Protein AF-A0A7M4F2R7-F1 (afdb_monomer)

Mean predicted aligned error: 6.01 Å

pLDDT: mean 91.94, std 9.45, range [50.16, 98.69]

Sequence (102 aa):
LYRTPIYMLNRIIQLQAVLEVITNQTATALEFLARQSSQMREAIYQNRMALDYLLAEDGGVCGKFNLSNCCLQIDDNEKVVLKIAKEIRKIAHVPIQTWETT

Structure (mmCIF, N/CA/C/O backbone):
data_AF-A0A7M4F2R7-F1
#
_entry.id   AF-A0A7M4F2R7-F1
#
loop_
_atom_site.group_PDB
_atom_site.id
_atom_site.type_symbol
_atom_site.label_atom_id
_atom_site.label_alt_id
_atom_site.label_comp_id
_atom_site.label_asym_id
_atom_site.label_entity_id
_atom_site.label_seq_id
_atom_site.pdbx_PDB_ins_code
_atom_site.Cartn_x
_atom_site.Cartn_y
_atom_site.Cartn_z
_atom_site.occupancy
_atom_site.B_iso_or_equiv
_atom_site.auth_seq_id
_atom_site.auth_comp_id
_atom_site.auth_asym_id
_atom_site.auth_atom_id
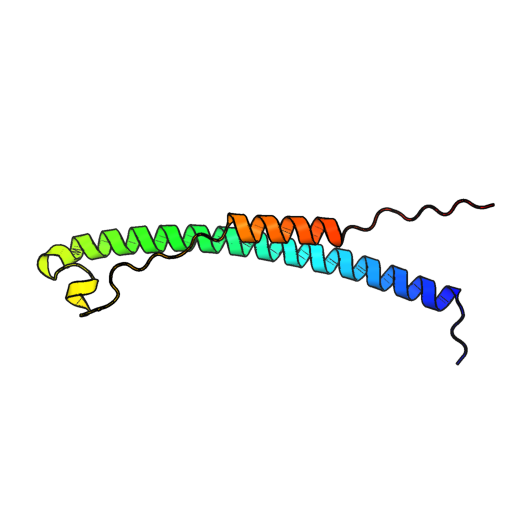_atom_site.pdbx_PDB_model_num
ATOM 1 N N . LEU A 1 1 ? 8.833 -2.306 -47.039 1.00 55.94 1 LEU A N 1
ATOM 2 C CA . LEU A 1 1 ? 9.232 -1.511 -45.850 1.00 55.94 1 LEU A CA 1
ATOM 3 C C . LEU A 1 1 ? 10.272 -2.300 -45.052 1.00 55.94 1 LEU A C 1
ATOM 5 O O . LEU A 1 1 ? 9.911 -3.038 -44.147 1.00 55.94 1 LEU A O 1
ATOM 9 N N . TYR A 1 2 ? 11.548 -2.218 -45.431 1.00 59.25 2 TYR A N 1
ATOM 10 C CA . TYR A 1 2 ? 12.632 -2.930 -44.743 1.00 59.25 2 TYR A CA 1
ATOM 11 C C . TYR A 1 2 ? 13.032 -2.129 -43.494 1.00 59.25 2 TYR A C 1
ATOM 13 O O . TYR A 1 2 ? 13.588 -1.039 -43.618 1.00 59.25 2 TYR A O 1
ATOM 21 N N . ARG A 1 3 ? 12.697 -2.612 -42.288 1.00 73.19 3 ARG A N 1
ATOM 22 C CA . ARG A 1 3 ? 13.238 -2.030 -41.048 1.00 73.19 3 ARG A CA 1
ATOM 23 C C . ARG A 1 3 ? 14.687 -2.474 -40.920 1.00 73.19 3 ARG A C 1
ATOM 25 O O . ARG A 1 3 ? 14.954 -3.663 -40.788 1.00 73.19 3 ARG A O 1
ATOM 32 N N . THR A 1 4 ? 15.613 -1.524 -40.949 1.00 86.06 4 THR A N 1
ATOM 33 C CA . THR A 1 4 ? 17.023 -1.818 -40.698 1.00 86.06 4 THR A CA 1
ATOM 34 C C . THR A 1 4 ? 17.227 -2.219 -39.230 1.00 86.06 4 THR A C 1
ATOM 36 O O . THR A 1 4 ? 16.499 -1.731 -38.356 1.00 86.06 4 THR A O 1
ATOM 39 N N . PRO A 1 5 ? 18.220 -3.073 -38.923 1.00 88.12 5 PRO A N 1
ATOM 40 C CA . PRO A 1 5 ? 18.555 -3.442 -37.544 1.00 88.12 5 PRO A CA 1
ATOM 41 C C . PRO A 1 5 ? 18.763 -2.227 -36.625 1.00 88.12 5 PRO A C 1
ATOM 43 O O . PRO A 1 5 ? 18.259 -2.206 -35.505 1.00 88.12 5 PRO A O 1
ATOM 46 N N . ILE A 1 6 ? 19.393 -1.164 -37.141 1.00 87.38 6 ILE A N 1
ATOM 47 C CA . ILE A 1 6 ? 19.611 0.109 -36.433 1.00 87.38 6 ILE A CA 1
ATOM 48 C C . ILE A 1 6 ? 18.282 0.770 -36.037 1.00 87.38 6 ILE A C 1
ATOM 50 O O . ILE A 1 6 ? 18.117 1.227 -34.907 1.00 87.38 6 ILE A O 1
ATOM 54 N N . TYR A 1 7 ? 17.301 0.797 -36.946 1.00 89.81 7 TYR A N 1
ATOM 55 C CA . TYR A 1 7 ? 15.990 1.376 -36.654 1.00 89.81 7 TYR A CA 1
ATOM 56 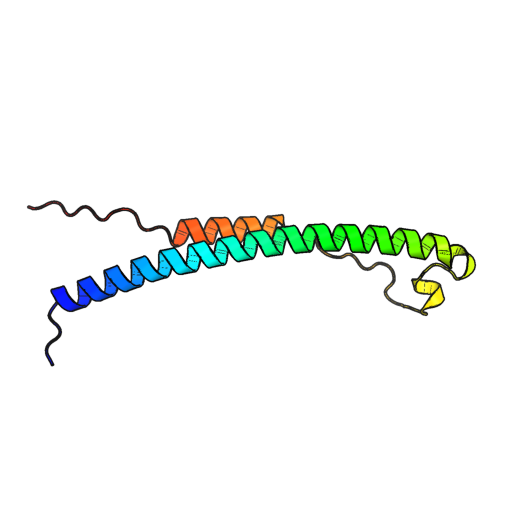C C . TYR A 1 7 ? 15.256 0.601 -35.549 1.00 89.81 7 TYR A C 1
ATOM 58 O O . TYR A 1 7 ? 14.619 1.208 -34.688 1.00 89.81 7 TYR A O 1
ATOM 66 N N . MET A 1 8 ? 15.338 -0.735 -35.556 1.00 92.06 8 MET A N 1
ATOM 67 C CA . MET A 1 8 ? 14.716 -1.560 -34.514 1.00 92.06 8 MET A CA 1
ATOM 68 C C . MET A 1 8 ? 15.390 -1.362 -33.156 1.00 92.06 8 MET A C 1
ATOM 70 O O . MET A 1 8 ? 14.689 -1.196 -32.159 1.00 92.06 8 MET A O 1
ATOM 74 N N . LEU A 1 9 ? 16.723 -1.293 -33.127 1.00 90.06 9 LEU A N 1
ATOM 75 C CA . LEU A 1 9 ? 17.489 -1.049 -31.907 1.00 90.06 9 LEU A CA 1
ATOM 76 C C . LEU A 1 9 ? 17.128 0.298 -31.265 1.00 90.06 9 LEU A C 1
ATOM 78 O O . LEU A 1 9 ? 16.806 0.344 -30.079 1.00 90.06 9 LEU A O 1
ATOM 82 N N . ASN A 1 10 ? 17.068 1.376 -32.055 1.00 90.31 10 ASN A N 1
ATOM 83 C CA . ASN A 1 10 ? 16.670 2.698 -31.559 1.00 90.31 10 ASN A CA 1
ATOM 84 C C . ASN A 1 10 ? 15.268 2.690 -30.934 1.00 90.31 10 ASN A C 1
ATOM 86 O O . ASN A 1 10 ? 15.032 3.349 -29.924 1.00 90.31 10 ASN A O 1
ATOM 90 N N . ARG A 1 11 ? 14.330 1.924 -31.507 1.00 92.81 11 ARG A N 1
ATOM 91 C CA . ARG A 1 11 ? 12.980 1.781 -30.945 1.00 92.81 11 ARG A CA 1
ATOM 92 C C . ARG A 1 11 ? 12.981 1.025 -29.619 1.00 92.81 11 ARG A C 1
ATOM 94 O O . ARG A 1 11 ? 12.249 1.426 -28.722 1.00 92.81 11 ARG A O 1
ATOM 101 N N . ILE A 1 12 ? 13.787 -0.027 -29.486 1.00 91.31 12 ILE A N 1
ATOM 102 C CA . ILE A 1 12 ? 13.904 -0.789 -28.234 1.00 91.31 12 ILE A CA 1
ATOM 103 C C . ILE A 1 12 ? 14.480 0.097 -27.126 1.00 91.31 12 ILE A C 1
ATOM 105 O O . ILE A 1 12 ? 13.889 0.169 -26.053 1.00 91.31 12 ILE A O 1
ATOM 109 N N . ILE A 1 13 ? 15.551 0.846 -27.408 1.00 89.88 13 ILE A N 1
ATOM 110 C CA . ILE A 1 13 ? 16.166 1.771 -26.441 1.00 89.88 13 ILE A CA 1
ATOM 111 C C . ILE A 1 13 ? 15.162 2.842 -25.988 1.00 89.88 13 ILE A C 1
ATOM 113 O O . ILE A 1 13 ? 15.036 3.115 -24.796 1.00 89.88 13 ILE A O 1
ATOM 117 N N . GLN A 1 14 ? 14.398 3.420 -26.923 1.00 91.88 14 GLN A N 1
ATOM 118 C CA . GLN A 1 14 ? 13.349 4.389 -26.588 1.00 91.88 14 GLN A CA 1
ATOM 119 C C . GLN A 1 14 ? 12.261 3.783 -25.695 1.00 91.88 14 GLN A C 1
ATOM 121 O O . GLN A 1 14 ? 11.874 4.398 -24.704 1.00 91.88 14 GLN A O 1
ATOM 126 N N . LEU A 1 15 ? 11.771 2.585 -26.028 1.00 93.44 15 LEU A N 1
ATOM 127 C CA . LEU A 1 15 ? 10.761 1.893 -25.223 1.00 93.44 15 LEU A CA 1
ATOM 128 C C . LEU A 1 15 ? 11.277 1.587 -23.816 1.00 93.44 15 LEU A C 1
ATOM 130 O O . LEU A 1 15 ? 10.543 1.755 -22.847 1.00 93.44 15 LEU A O 1
ATOM 134 N N . GLN A 1 16 ? 12.539 1.185 -23.707 1.00 92.31 16 GLN A N 1
ATOM 135 C CA . GLN A 1 16 ? 13.191 0.865 -22.447 1.00 92.31 16 GLN A CA 1
ATOM 136 C C . GLN A 1 16 ? 13.322 2.099 -21.540 1.00 92.31 16 GLN A C 1
ATOM 138 O O . GLN A 1 16 ? 12.950 2.030 -20.371 1.00 92.31 16 GLN A O 1
ATOM 143 N N . ALA A 1 17 ? 13.725 3.249 -22.090 1.00 92.25 17 ALA A N 1
ATOM 144 C CA . ALA A 1 17 ? 13.778 4.511 -21.347 1.00 92.25 17 ALA A CA 1
ATOM 145 C C . ALA A 1 17 ? 12.387 4.976 -20.878 1.00 92.25 17 ALA A C 1
ATOM 147 O O . ALA A 1 17 ? 12.212 5.396 -19.735 1.00 92.25 17 ALA A O 1
ATOM 148 N N . VAL A 1 18 ? 11.371 4.874 -21.744 1.00 94.69 18 VAL A N 1
ATOM 149 C CA . VAL A 1 18 ? 9.987 5.216 -21.377 1.00 94.69 18 VAL A CA 1
ATOM 150 C C . VAL A 1 18 ? 9.472 4.294 -20.271 1.00 94.69 18 VAL A C 1
ATOM 152 O O . VAL A 1 18 ? 8.825 4.764 -19.335 1.00 94.69 18 VAL A O 1
ATOM 155 N N . LEU A 1 19 ? 9.779 2.997 -20.342 1.00 95.25 19 LEU A N 1
ATOM 156 C CA . LEU A 1 19 ? 9.375 2.030 -19.327 1.00 95.25 19 LEU A CA 1
ATOM 157 C C . LEU A 1 19 ? 10.016 2.332 -17.965 1.00 95.25 19 LEU A C 1
ATOM 159 O O . LEU A 1 19 ? 9.315 2.295 -16.955 1.00 95.25 19 LEU A O 1
ATOM 163 N N . GLU A 1 20 ? 11.301 2.688 -17.923 1.00 95.50 20 GLU A N 1
ATOM 164 C CA . GLU A 1 20 ? 11.993 3.082 -16.686 1.00 95.50 20 GLU A CA 1
ATOM 165 C C . GLU A 1 20 ? 11.352 4.324 -16.043 1.00 95.50 20 GLU A C 1
ATOM 167 O O . GLU A 1 20 ? 11.096 4.349 -14.837 1.00 95.50 20 GLU A O 1
ATOM 172 N N . VAL A 1 21 ? 11.000 5.335 -16.845 1.00 95.75 21 VAL A N 1
ATOM 173 C CA . VAL A 1 21 ? 10.325 6.544 -16.343 1.00 95.75 21 VAL A CA 1
ATOM 174 C C . VAL A 1 21 ? 8.943 6.214 -15.781 1.00 95.75 21 VAL A C 1
ATOM 176 O O . VAL A 1 21 ? 8.633 6.604 -14.652 1.00 95.75 21 VAL A O 1
ATOM 179 N N . ILE A 1 22 ? 8.120 5.484 -16.542 1.00 97.25 22 ILE A N 1
ATOM 180 C CA . ILE A 1 22 ? 6.747 5.151 -16.135 1.00 97.25 22 ILE A CA 1
ATOM 181 C C . ILE A 1 22 ? 6.766 4.312 -14.859 1.00 97.25 22 ILE A C 1
ATOM 183 O O . ILE A 1 22 ? 6.074 4.637 -13.899 1.00 97.25 22 ILE A O 1
ATOM 187 N N . THR A 1 23 ? 7.587 3.266 -14.808 1.00 97.44 23 THR A N 1
ATOM 188 C CA . THR A 1 23 ? 7.676 2.386 -13.632 1.00 97.44 23 THR A CA 1
ATOM 189 C C . THR A 1 23 ? 8.177 3.120 -12.389 1.00 97.44 23 THR A C 1
ATOM 191 O O . THR A 1 23 ? 7.643 2.886 -11.304 1.00 97.44 23 THR A O 1
ATOM 194 N N . ASN A 1 24 ? 9.129 4.052 -12.514 1.00 96.88 24 ASN A N 1
ATOM 195 C CA . ASN A 1 24 ? 9.579 4.871 -11.389 1.00 96.88 24 ASN A CA 1
ATOM 196 C C . ASN A 1 24 ? 8.473 5.813 -10.875 1.00 96.88 24 ASN A C 1
ATOM 198 O O . ASN A 1 24 ? 8.266 5.942 -9.663 1.00 96.88 24 ASN A O 1
ATOM 202 N N . GLN A 1 25 ? 7.720 6.441 -11.783 1.00 98.19 25 GLN A N 1
ATOM 203 C CA . GLN A 1 25 ? 6.563 7.267 -11.422 1.00 98.19 25 GLN A CA 1
ATOM 204 C C . GLN A 1 25 ? 5.460 6.432 -10.755 1.00 98.19 25 GLN A C 1
ATOM 206 O O . GLN A 1 25 ? 4.949 6.822 -9.705 1.00 98.19 25 GLN A O 1
ATOM 211 N N . THR A 1 26 ? 5.138 5.255 -11.301 1.00 98.31 26 THR A N 1
ATOM 212 C CA . THR A 1 26 ? 4.154 4.333 -10.718 1.00 98.31 26 THR A CA 1
ATOM 213 C C . THR A 1 26 ? 4.585 3.846 -9.335 1.00 98.31 26 THR A C 1
ATOM 215 O O . THR A 1 26 ? 3.782 3.890 -8.407 1.00 98.31 26 THR A O 1
ATOM 218 N N . ALA A 1 27 ? 5.847 3.443 -9.158 1.00 98.44 27 ALA A N 1
ATOM 219 C CA . ALA A 1 27 ? 6.382 3.051 -7.854 1.00 98.44 27 ALA A CA 1
ATOM 220 C C . ALA A 1 27 ? 6.238 4.182 -6.825 1.00 98.44 27 ALA A C 1
ATOM 222 O O . ALA A 1 27 ? 5.802 3.949 -5.704 1.00 98.44 27 ALA A O 1
ATOM 223 N N . THR A 1 28 ? 6.522 5.419 -7.227 1.00 98.44 28 THR A N 1
ATOM 224 C CA . THR A 1 28 ? 6.377 6.598 -6.363 1.00 98.44 28 THR A CA 1
ATOM 225 C C . THR A 1 28 ? 4.916 6.844 -5.967 1.00 98.44 28 THR A C 1
ATOM 227 O O . THR A 1 28 ? 4.628 7.092 -4.797 1.00 98.44 28 THR A O 1
ATOM 230 N N . ALA A 1 29 ? 3.974 6.713 -6.905 1.00 98.69 29 ALA A N 1
ATOM 231 C CA . ALA A 1 29 ? 2.545 6.809 -6.604 1.00 98.69 29 ALA A CA 1
ATOM 232 C C . ALA A 1 29 ? 2.086 5.718 -5.619 1.00 98.69 29 ALA A C 1
ATOM 234 O O . ALA A 1 29 ? 1.351 6.013 -4.677 1.00 98.69 29 ALA A O 1
ATOM 235 N N . LEU A 1 30 ? 2.564 4.480 -5.786 1.00 98.69 30 LEU A N 1
ATOM 236 C CA . LEU A 1 30 ? 2.278 3.379 -4.862 1.00 98.69 30 LEU A CA 1
ATOM 237 C C . LEU A 1 30 ? 2.796 3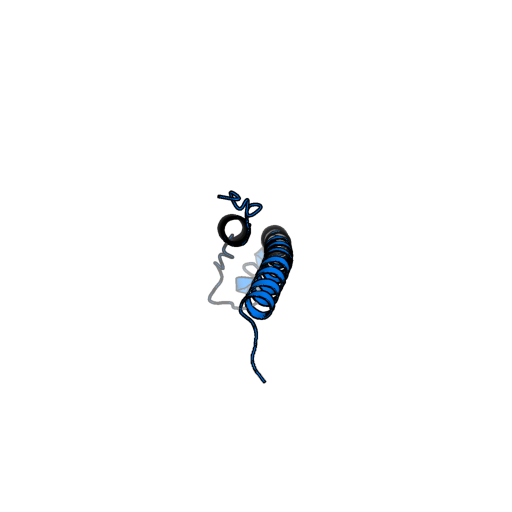.664 -3.446 1.00 98.69 30 LEU A C 1
ATOM 239 O O . LEU A 1 30 ? 2.094 3.382 -2.480 1.00 98.69 30 LEU A O 1
ATOM 243 N N . GLU A 1 31 ? 3.983 4.257 -3.304 1.00 98.56 31 GLU A N 1
ATOM 244 C CA . GLU A 1 31 ? 4.520 4.638 -1.992 1.00 98.56 31 GLU A CA 1
ATOM 245 C C . GLU A 1 31 ? 3.676 5.710 -1.297 1.00 98.56 31 GLU A C 1
ATOM 247 O O . GLU A 1 31 ? 3.442 5.622 -0.089 1.00 98.56 31 GLU A O 1
ATOM 252 N N . PHE A 1 32 ? 3.199 6.710 -2.045 1.00 98.62 32 PHE A N 1
ATOM 253 C CA . PHE A 1 32 ? 2.304 7.728 -1.497 1.00 98.62 32 PHE A CA 1
ATOM 254 C C . PHE A 1 32 ? 0.973 7.128 -1.049 1.00 98.62 32 PHE A C 1
ATOM 256 O O . PHE A 1 32 ? 0.541 7.386 0.074 1.00 98.62 32 PHE A O 1
ATOM 263 N N . LEU A 1 33 ? 0.361 6.284 -1.883 1.00 98.56 33 LEU A N 1
ATOM 264 C CA . LEU A 1 33 ? -0.897 5.614 -1.553 1.00 98.56 33 LEU A CA 1
ATOM 265 C C . LEU A 1 33 ? -0.752 4.680 -0.346 1.00 98.56 33 LEU A C 1
ATOM 267 O O . LEU A 1 33 ? -1.637 4.647 0.504 1.00 98.56 33 LEU A O 1
ATOM 271 N N . ALA A 1 34 ? 0.370 3.966 -0.229 1.00 98.44 34 ALA A N 1
ATOM 272 C CA . ALA A 1 34 ? 0.652 3.095 0.909 1.00 98.44 34 ALA A CA 1
ATOM 273 C C . ALA A 1 34 ? 0.670 3.875 2.233 1.00 98.44 34 ALA A C 1
ATOM 275 O O . ALA A 1 34 ? -0.034 3.517 3.178 1.00 98.44 34 ALA A O 1
ATOM 276 N N . ARG A 1 35 ? 1.424 4.980 2.275 1.00 98.31 35 ARG A N 1
ATOM 277 C CA . ARG A 1 35 ? 1.512 5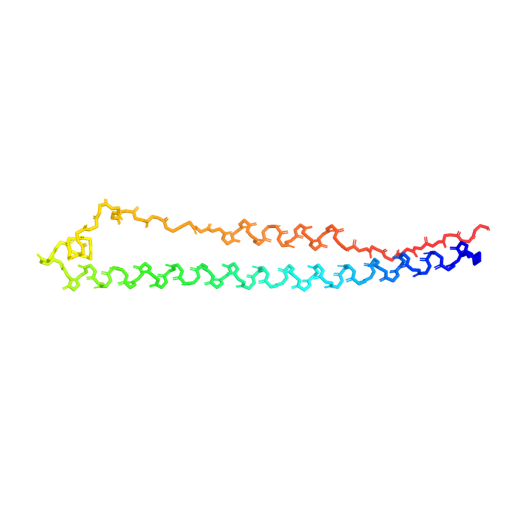.853 3.457 1.00 98.31 35 ARG A CA 1
ATOM 278 C C . ARG A 1 35 ? 0.177 6.510 3.778 1.00 98.31 35 ARG A C 1
ATOM 280 O O . ARG A 1 35 ? -0.234 6.529 4.934 1.00 98.31 35 ARG A O 1
ATOM 287 N N . GLN A 1 36 ? -0.517 7.018 2.761 1.00 98.25 36 GLN A N 1
ATOM 288 C CA . GLN A 1 36 ? -1.830 7.632 2.938 1.00 98.25 36 GLN A CA 1
ATOM 289 C C . GLN A 1 36 ? -2.842 6.626 3.498 1.00 98.25 36 GLN A C 1
ATOM 291 O O . GLN A 1 36 ? -3.568 6.948 4.434 1.00 98.25 36 GLN A O 1
ATOM 296 N N . SER A 1 37 ? -2.859 5.395 2.982 1.00 97.94 37 SER A N 1
ATOM 297 C CA . SER A 1 37 ? -3.734 4.332 3.483 1.00 97.94 37 SER A CA 1
ATOM 298 C C . SER A 1 37 ? -3.442 3.985 4.946 1.00 97.94 37 SER A C 1
ATOM 300 O O . SER A 1 37 ? -4.377 3.761 5.712 1.00 97.94 37 SER A O 1
ATOM 302 N N . SER A 1 38 ? -2.167 3.964 5.346 1.00 97.56 38 SER A N 1
ATOM 303 C CA . SER A 1 38 ? -1.740 3.728 6.733 1.00 97.56 38 SER A CA 1
ATOM 304 C C . SER A 1 38 ? -2.215 4.843 7.677 1.00 97.56 38 SER A C 1
ATOM 306 O O . SER A 1 38 ? -2.845 4.578 8.702 1.00 97.56 38 SER A O 1
ATOM 308 N N . GLN A 1 39 ? -2.048 6.106 7.271 1.00 97.69 39 GLN A N 1
ATOM 309 C CA . GLN A 1 39 ? -2.539 7.268 8.025 1.00 97.69 39 GLN A CA 1
ATOM 310 C C . GLN A 1 39 ? -4.070 7.292 8.136 1.00 97.69 39 GLN A C 1
ATOM 312 O O . GLN A 1 39 ? -4.621 7.544 9.206 1.00 97.69 39 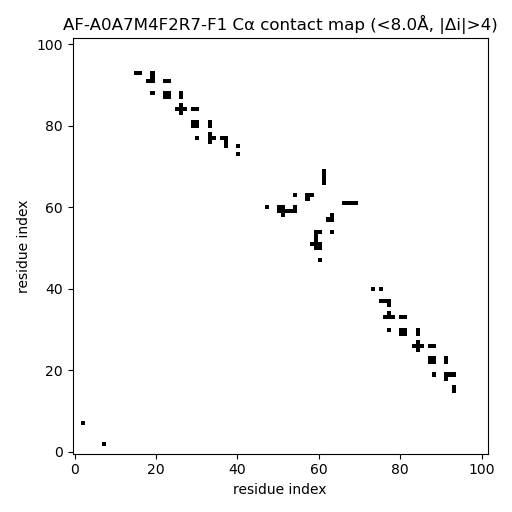GLN A O 1
ATOM 317 N N . MET A 1 40 ? -4.779 6.997 7.042 1.00 97.88 40 MET A N 1
ATOM 318 C CA . MET A 1 40 ? -6.241 6.913 7.050 1.00 97.88 40 MET A CA 1
ATOM 319 C C . MET A 1 40 ? -6.732 5.804 7.977 1.00 97.88 40 MET A C 1
ATOM 321 O O . MET A 1 40 ? -7.696 6.005 8.711 1.00 97.88 40 MET A O 1
ATOM 325 N N . ARG A 1 41 ? -6.058 4.651 7.979 1.00 97.06 41 ARG A N 1
ATOM 326 C CA . ARG A 1 41 ? -6.350 3.546 8.896 1.00 97.06 41 ARG A CA 1
ATOM 327 C C . ARG A 1 41 ? -6.235 3.987 10.356 1.00 97.06 41 ARG A C 1
ATOM 329 O O . ARG A 1 41 ? -7.139 3.698 11.136 1.00 97.06 41 ARG A O 1
ATOM 336 N N . GLU A 1 42 ? -5.170 4.696 10.725 1.00 96.69 42 GLU A N 1
ATOM 337 C CA . GLU A 1 42 ? -5.001 5.219 12.087 1.00 96.69 42 GLU A CA 1
ATOM 338 C C . GLU A 1 42 ? -6.131 6.187 12.468 1.00 96.69 42 GLU A C 1
ATOM 340 O O . GLU A 1 42 ? -6.762 6.017 13.513 1.00 96.69 42 GLU A O 1
ATOM 345 N N . ALA A 1 43 ? -6.455 7.138 11.589 1.00 97.56 43 ALA A N 1
ATOM 346 C CA . ALA A 1 43 ? -7.553 8.076 11.809 1.00 97.56 43 ALA A CA 1
ATOM 347 C C . ALA A 1 43 ? -8.910 7.363 11.954 1.00 97.56 43 ALA A C 1
ATOM 349 O O . ALA A 1 43 ? -9.713 7.723 12.814 1.00 97.56 43 ALA A O 1
ATOM 350 N N . ILE A 1 44 ? -9.168 6.317 11.159 1.00 96.25 44 ILE A N 1
ATOM 351 C CA . ILE A 1 44 ? -10.382 5.496 11.275 1.00 96.25 44 ILE A CA 1
ATOM 352 C C . ILE A 1 44 ? -10.446 4.815 12.646 1.00 96.25 44 ILE A C 1
ATOM 354 O O . ILE A 1 44 ? -11.501 4.845 13.280 1.00 96.25 44 ILE A O 1
ATOM 358 N N . TYR A 1 45 ? -9.341 4.244 13.134 1.00 95.44 45 TYR A N 1
ATOM 359 C CA . TYR A 1 45 ? -9.306 3.619 14.459 1.00 95.44 45 TYR A CA 1
ATOM 360 C C . TYR A 1 45 ? -9.525 4.619 15.594 1.00 95.44 45 TYR A C 1
ATOM 362 O O . TYR A 1 45 ? -10.296 4.336 16.512 1.00 95.44 45 TYR A O 1
ATOM 370 N N . GLN A 1 46 ? -8.902 5.796 15.522 1.00 96.62 46 GLN A N 1
ATOM 371 C CA . GLN A 1 46 ? -9.107 6.860 16.507 1.00 96.62 46 GLN A CA 1
ATOM 372 C C . GLN A 1 46 ? -10.565 7.340 16.516 1.00 96.62 46 GLN A C 1
ATOM 374 O O . GLN A 1 46 ? -11.185 7.419 17.576 1.00 96.62 46 GLN A O 1
ATOM 379 N N . ASN A 1 47 ? -11.150 7.571 15.337 1.00 96.44 47 ASN A N 1
ATOM 380 C CA . ASN A 1 47 ? -12.555 7.953 15.208 1.00 96.44 47 ASN A CA 1
ATOM 381 C C . ASN A 1 47 ? -13.487 6.869 15.753 1.00 96.44 47 ASN A C 1
ATOM 383 O O . ASN A 1 47 ? -14.442 7.179 16.460 1.00 96.44 47 ASN A O 1
ATOM 387 N N . ARG A 1 48 ? -13.203 5.592 15.467 1.00 94.38 48 ARG A N 1
ATOM 388 C CA . ARG A 1 48 ? -13.988 4.470 15.990 1.00 94.38 48 ARG A CA 1
ATOM 389 C C . ARG A 1 48 ? -13.962 4.437 17.515 1.00 94.38 48 ARG A C 1
ATOM 391 O O . ARG A 1 48 ? -15.018 4.298 18.119 1.00 94.38 48 ARG A O 1
ATOM 398 N N . MET A 1 49 ? -12.791 4.622 18.121 1.00 95.12 49 MET A N 1
ATOM 399 C CA . MET A 1 49 ? -12.638 4.661 19.576 1.00 95.12 49 MET A CA 1
ATOM 400 C C . MET A 1 49 ? -13.410 5.828 20.202 1.00 95.12 49 MET A C 1
ATOM 402 O O . MET A 1 49 ? -14.118 5.638 21.188 1.00 95.12 49 MET A O 1
ATOM 406 N N . ALA A 1 50 ? -13.323 7.021 19.607 1.00 98.12 50 ALA A N 1
ATOM 407 C CA . ALA A 1 50 ? -14.076 8.184 20.067 1.00 98.12 50 ALA A CA 1
ATOM 408 C C . ALA A 1 50 ? -15.595 7.956 19.970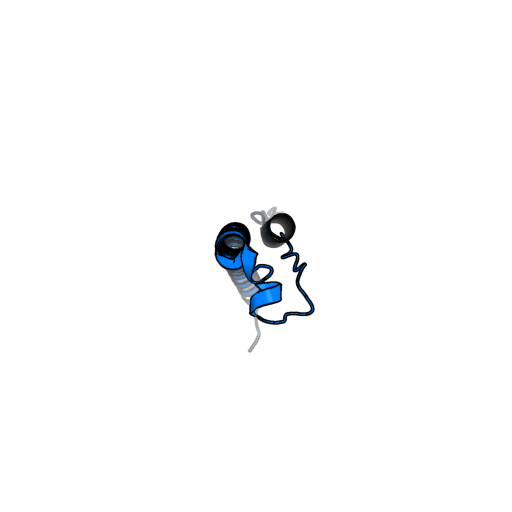 1.00 98.12 50 ALA A C 1
ATOM 410 O O . ALA A 1 50 ? -16.331 8.272 20.902 1.00 98.12 50 ALA A O 1
ATOM 411 N N . LEU A 1 51 ? -16.068 7.363 18.872 1.00 96.69 51 LEU A N 1
ATOM 412 C CA . LEU A 1 51 ? -17.485 7.043 18.691 1.00 96.69 51 LEU A CA 1
ATOM 413 C C . LEU A 1 51 ? -17.955 5.937 19.641 1.00 96.69 51 LEU A C 1
ATOM 415 O O . LEU A 1 51 ? -19.058 6.037 20.165 1.00 96.69 51 LEU A O 1
ATOM 419 N N . ASP A 1 52 ? -17.138 4.914 19.899 1.00 96.19 52 ASP A N 1
ATOM 420 C CA . ASP A 1 52 ? -17.454 3.870 20.880 1.00 96.19 52 ASP A CA 1
ATOM 421 C C . ASP A 1 52 ? -17.562 4.437 22.296 1.00 96.19 52 ASP A C 1
ATOM 423 O O . ASP A 1 52 ? -18.450 4.035 23.042 1.00 96.19 52 ASP A O 1
ATOM 427 N N . TYR A 1 53 ? -16.712 5.404 22.650 1.00 97.88 53 TYR A N 1
ATOM 428 C CA . TYR A 1 53 ? -16.822 6.120 23.918 1.00 97.88 53 TYR A CA 1
ATOM 429 C C . TYR A 1 53 ? -18.129 6.920 24.010 1.00 97.88 53 TYR A C 1
ATOM 431 O O . TYR A 1 53 ? -18.852 6.807 24.997 1.00 97.88 53 TYR A O 1
ATOM 439 N N . LEU A 1 54 ? -18.465 7.691 22.970 1.00 98.31 54 LEU A N 1
ATOM 440 C CA . LEU A 1 54 ? -19.702 8.481 22.933 1.00 98.31 54 LEU A CA 1
ATOM 441 C C . LEU A 1 54 ? -20.969 7.612 22.938 1.00 98.31 54 LEU A C 1
ATOM 443 O O . LEU A 1 54 ? -22.003 8.047 23.433 1.00 98.31 54 LEU A O 1
ATOM 447 N N . LEU A 1 55 ? -20.892 6.399 22.389 1.00 97.44 55 LEU A N 1
ATOM 448 C CA . LEU A 1 55 ? -22.002 5.450 22.271 1.00 97.44 55 LEU A CA 1
ATOM 449 C C . LEU A 1 55 ? -21.916 4.316 23.300 1.00 97.44 55 LEU A C 1
ATOM 451 O O . LEU A 1 55 ? -22.505 3.258 23.088 1.00 97.44 55 LEU A O 1
ATOM 455 N N . ALA A 1 56 ? -21.185 4.495 24.403 1.00 96.81 56 ALA A N 1
ATOM 456 C CA . ALA A 1 56 ? -20.946 3.422 25.367 1.00 96.81 56 ALA A CA 1
ATOM 457 C C . ALA A 1 56 ? -22.251 2.810 25.919 1.00 96.81 56 ALA A C 1
ATOM 459 O O . ALA A 1 56 ? -22.353 1.588 26.024 1.00 96.81 56 ALA A O 1
ATOM 460 N N . GLU A 1 57 ? -23.271 3.632 26.194 1.00 97.94 57 GLU A N 1
ATOM 461 C CA . GLU A 1 57 ? -24.594 3.169 26.657 1.00 97.94 57 GLU A CA 1
ATOM 462 C C . GLU A 1 57 ? -25.367 2.383 25.586 1.00 97.94 57 GLU A C 1
ATOM 464 O O . GLU A 1 57 ? -26.131 1.477 25.909 1.00 97.94 57 GLU A O 1
ATOM 469 N N . ASP A 1 58 ? -25.121 2.677 24.308 1.00 97.06 58 ASP A N 1
ATOM 470 C CA . ASP A 1 58 ? -25.711 1.979 23.163 1.00 97.06 58 ASP A CA 1
ATOM 471 C C . ASP A 1 58 ? -24.918 0.712 22.762 1.00 97.06 58 ASP A C 1
ATOM 473 O O . ASP A 1 58 ? -25.210 0.088 21.740 1.00 97.06 58 ASP A O 1
ATOM 477 N N . GLY A 1 59 ? -23.887 0.325 23.526 1.00 93.81 59 GLY A N 1
ATOM 478 C CA . GLY A 1 59 ? -22.999 -0.794 23.183 1.00 93.81 59 GLY A CA 1
ATOM 479 C C . GLY A 1 59 ? -21.955 -0.449 22.110 1.00 93.81 59 GLY A C 1
ATOM 480 O O . GLY A 1 59 ? -21.565 -1.308 21.311 1.00 93.81 59 GLY A O 1
ATOM 481 N N . GLY A 1 60 ? -21.524 0.814 22.058 1.00 95.06 60 GLY A N 1
ATOM 482 C CA . GLY A 1 60 ? -20.606 1.344 21.052 1.00 95.06 60 GLY A CA 1
ATOM 483 C C . GLY A 1 60 ? -21.250 1.430 19.667 1.00 95.06 60 GLY A C 1
ATOM 484 O O . GLY A 1 60 ? -22.449 1.202 19.493 1.00 95.06 60 GLY A O 1
ATOM 485 N N . VAL A 1 61 ? -20.464 1.710 18.623 1.00 94.56 61 VAL A N 1
ATOM 486 C CA . VAL A 1 61 ? -21.032 1.820 17.266 1.00 94.56 61 VAL A CA 1
ATOM 487 C C . VAL A 1 61 ? -21.538 0.469 16.740 1.00 94.56 61 VAL A C 1
ATOM 489 O O .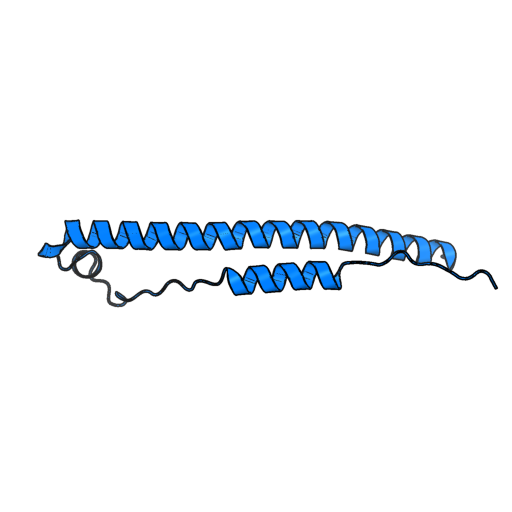 VAL A 1 61 ? -22.439 0.435 15.913 1.00 94.56 61 VAL A O 1
ATOM 492 N N . CYS A 1 62 ? -21.072 -0.670 17.258 1.00 95.06 62 CYS A N 1
ATOM 493 C CA . CYS A 1 62 ? -21.637 -1.963 16.845 1.00 95.06 62 CYS A CA 1
ATOM 494 C C . CYS A 1 62 ? -23.011 -2.240 17.436 1.00 95.06 62 CYS A C 1
ATOM 496 O O . CYS A 1 62 ? -23.886 -2.684 16.694 1.00 95.06 62 CYS A O 1
ATOM 498 N N . GLY A 1 63 ? -23.206 -1.962 18.729 1.00 95.06 63 GLY A N 1
ATOM 499 C CA . GLY A 1 63 ? -24.521 -2.062 19.354 1.00 95.06 63 GLY A CA 1
ATOM 500 C C . GLY A 1 63 ? -25.498 -1.079 18.715 1.00 95.06 63 GLY A C 1
ATOM 501 O O . GLY A 1 63 ? -26.566 -1.483 18.258 1.00 95.06 63 GLY A O 1
ATOM 502 N N . LYS A 1 64 ? -25.069 0.178 18.531 1.00 96.31 64 LYS A N 1
ATOM 503 C CA . LYS A 1 64 ? -25.896 1.231 17.928 1.00 96.31 64 LYS A CA 1
ATOM 504 C C . LYS A 1 64 ? -26.397 0.900 16.522 1.00 96.31 64 LYS A C 1
ATOM 506 O O . LYS A 1 64 ? -27.545 1.199 16.202 1.00 96.31 64 LYS A O 1
ATOM 511 N N . PHE A 1 65 ? -25.548 0.310 15.680 1.00 94.75 65 PHE A N 1
ATOM 512 C CA . PHE A 1 65 ? -25.879 -0.016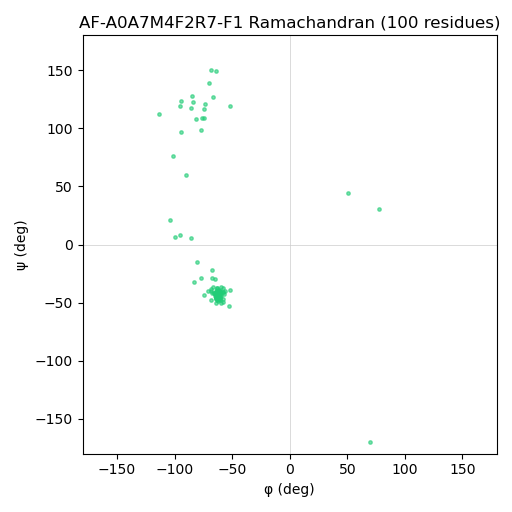 14.287 1.00 94.75 65 PHE A CA 1
ATOM 513 C C . PHE A 1 65 ? -26.268 -1.486 14.067 1.00 94.75 65 PHE A C 1
ATOM 515 O O . PHE A 1 65 ? -26.454 -1.891 12.921 1.00 94.75 65 PHE A O 1
ATOM 522 N N . ASN A 1 66 ? -26.402 -2.281 15.135 1.00 94.75 66 ASN A N 1
ATOM 523 C CA . ASN A 1 66 ? -26.729 -3.709 15.080 1.00 94.75 66 ASN A CA 1
ATOM 524 C C . ASN A 1 66 ? -25.823 -4.501 14.107 1.00 94.75 66 ASN A C 1
ATOM 526 O O . ASN A 1 66 ? -26.284 -5.291 13.280 1.00 94.75 66 ASN A O 1
ATOM 530 N N . LEU A 1 67 ? -24.514 -4.232 14.162 1.00 92.25 67 LEU A N 1
ATOM 531 C CA . LEU A 1 67 ? -23.519 -4.848 13.282 1.00 92.25 67 LEU A CA 1
ATOM 532 C C . LEU A 1 67 ? -23.068 -6.200 13.843 1.00 92.25 67 LEU A C 1
ATOM 534 O O . LEU A 1 67 ? -22.585 -6.273 14.971 1.00 92.25 67 LEU A O 1
ATOM 538 N N . SER A 1 68 ? -23.127 -7.258 13.029 1.00 86.25 68 SER A N 1
ATOM 539 C CA . SER A 1 68 ? -22.623 -8.588 13.409 1.00 86.25 68 SER A CA 1
ATOM 540 C C . SER A 1 68 ? -21.094 -8.698 13.338 1.00 86.25 68 SER A C 1
ATOM 542 O O . SER A 1 68 ? -20.486 -9.451 14.093 1.00 86.25 68 SER A O 1
ATOM 544 N N . ASN A 1 69 ? -20.456 -7.928 12.452 1.00 85.62 69 ASN A N 1
ATOM 545 C CA . ASN A 1 69 ? -19.007 -7.939 12.242 1.00 85.62 69 ASN A CA 1
ATOM 546 C C . ASN A 1 69 ? -18.363 -6.740 12.942 1.00 85.62 69 ASN A C 1
ATOM 548 O O . ASN A 1 69 ? -18.024 -5.747 12.304 1.00 85.62 69 ASN A O 1
ATOM 552 N N . CYS A 1 70 ? -18.233 -6.817 14.266 1.00 87.25 70 CYS A N 1
ATOM 553 C CA . CYS A 1 70 ? -17.755 -5.686 15.059 1.00 87.25 70 CYS A CA 1
ATOM 554 C C . CYS A 1 70 ? -16.223 -5.550 15.116 1.00 87.25 70 CYS A C 1
ATOM 556 O O . CYS A 1 70 ? -15.686 -4.445 15.163 1.00 87.25 70 CYS A O 1
ATOM 558 N N . CYS A 1 71 ? -15.502 -6.669 15.074 1.00 81.94 71 CYS A N 1
ATOM 559 C CA . CYS A 1 71 ? -14.045 -6.704 15.194 1.00 81.94 71 CYS A CA 1
ATOM 560 C C . CYS A 1 71 ? -13.367 -6.580 13.824 1.00 81.94 71 CYS A C 1
ATOM 562 O O . CYS A 1 71 ? -12.653 -7.483 13.389 1.00 81.94 71 CYS A O 1
ATOM 564 N N . LEU A 1 72 ? -13.620 -5.477 13.118 1.00 82.06 72 LEU A N 1
ATOM 565 C CA . LEU A 1 72 ? -12.993 -5.229 11.821 1.00 82.06 72 LEU A CA 1
ATOM 566 C C . LEU A 1 72 ? -11.530 -4.819 12.013 1.00 82.06 72 LEU A C 1
ATOM 568 O O . LEU A 1 72 ? -11.216 -3.715 12.463 1.00 82.06 72 LEU A O 1
ATOM 572 N N . GLN A 1 73 ? -10.626 -5.723 11.646 1.00 86.75 73 GLN A N 1
ATOM 573 C CA . GLN A 1 73 ? -9.220 -5.400 11.480 1.00 86.75 73 GLN A CA 1
ATOM 574 C C . GLN A 1 73 ? -9.004 -4.861 10.064 1.00 86.75 73 GLN A C 1
ATOM 576 O O . GLN A 1 73 ? -9.244 -5.553 9.080 1.00 86.75 73 GLN A O 1
ATOM 581 N N . ILE A 1 74 ? -8.564 -3.611 9.965 1.00 91.25 74 ILE A N 1
ATOM 582 C CA . ILE A 1 74 ? -8.054 -3.044 8.724 1.00 91.25 74 ILE A CA 1
ATOM 583 C C . ILE A 1 74 ? -6.591 -3.468 8.651 1.00 91.25 74 ILE A C 1
ATOM 585 O O . ILE A 1 74 ? -5.822 -3.181 9.575 1.00 91.25 74 ILE A O 1
ATOM 589 N N . ASP A 1 75 ? -6.211 -4.164 7.586 1.00 93.12 75 ASP A N 1
ATOM 590 C CA . ASP A 1 75 ? -4.830 -4.594 7.397 1.00 93.12 75 ASP A CA 1
ATOM 591 C C . ASP A 1 75 ? -3.918 -3.407 7.094 1.00 93.12 75 ASP A C 1
ATOM 593 O O . ASP A 1 75 ? -4.257 -2.505 6.324 1.00 93.12 75 ASP A O 1
ATOM 597 N N . ASP A 1 76 ? -2.735 -3.424 7.700 1.00 94.31 76 ASP A N 1
ATOM 598 C CA . ASP A 1 76 ? -1.669 -2.489 7.367 1.00 94.31 76 ASP A CA 1
ATOM 599 C C . ASP A 1 76 ? -0.726 -3.119 6.346 1.00 94.31 76 ASP A C 1
ATOM 601 O O . ASP A 1 76 ? 0.192 -3.875 6.674 1.00 94.31 76 ASP A O 1
ATOM 605 N N . ASN A 1 77 ? -0.975 -2.786 5.084 1.00 96.44 77 ASN A N 1
ATOM 606 C CA . ASN A 1 77 ? -0.195 -3.279 3.960 1.00 96.44 77 ASN A CA 1
ATOM 607 C C . ASN A 1 77 ? 0.920 -2.316 3.537 1.00 96.44 77 ASN A C 1
ATOM 609 O O . ASN A 1 77 ? 1.568 -2.569 2.518 1.00 96.44 77 ASN A O 1
ATOM 613 N N . GLU A 1 78 ? 1.189 -1.243 4.294 1.00 97.81 78 GLU A N 1
ATOM 614 C CA . GLU A 1 78 ? 2.155 -0.210 3.904 1.00 97.81 78 GLU A CA 1
ATOM 615 C C . GLU A 1 78 ? 3.512 -0.828 3.548 1.00 97.81 78 GLU A C 1
ATOM 617 O O . GLU A 1 78 ? 4.015 -0.663 2.436 1.00 97.81 78 GLU A O 1
ATOM 622 N N . LYS A 1 79 ? 4.073 -1.639 4.451 1.00 97.94 79 LYS A N 1
ATOM 623 C CA . LYS A 1 79 ? 5.386 -2.279 4.260 1.00 97.94 79 LYS A CA 1
ATOM 624 C C . LYS A 1 79 ? 5.437 -3.182 3.029 1.00 97.94 79 LYS A C 1
ATOM 626 O O . LYS A 1 79 ? 6.470 -3.246 2.360 1.00 97.94 79 LYS A O 1
ATOM 631 N N . VAL A 1 80 ? 4.344 -3.884 2.734 1.00 98.25 80 VAL A N 1
ATOM 632 C CA . VAL A 1 80 ? 4.255 -4.785 1.577 1.00 98.25 80 VAL A CA 1
ATOM 633 C C . VAL A 1 80 ? 4.276 -3.972 0.287 1.00 98.25 80 VAL A C 1
ATOM 635 O O . VAL A 1 80 ? 5.075 -4.261 -0.603 1.00 98.25 80 VAL A O 1
ATOM 638 N N . VAL A 1 81 ? 3.467 -2.915 0.209 1.00 98.38 81 VAL A N 1
ATOM 639 C CA . VAL A 1 81 ? 3.398 -2.051 -0.976 1.00 98.38 81 VAL A CA 1
ATOM 640 C C . VAL A 1 81 ? 4.714 -1.299 -1.187 1.00 98.38 81 VAL A C 1
ATOM 642 O O . VAL A 1 81 ? 5.215 -1.268 -2.310 1.00 98.38 81 VAL A O 1
ATOM 645 N N . LEU A 1 82 ? 5.340 -0.780 -0.123 1.00 98.38 82 LEU A N 1
ATOM 646 C CA . LEU A 1 82 ? 6.661 -0.143 -0.199 1.00 98.38 82 LEU A CA 1
ATOM 647 C C . LEU A 1 82 ? 7.737 -1.112 -0.715 1.00 98.38 82 LEU A C 1
ATOM 649 O O . LEU A 1 82 ? 8.576 -0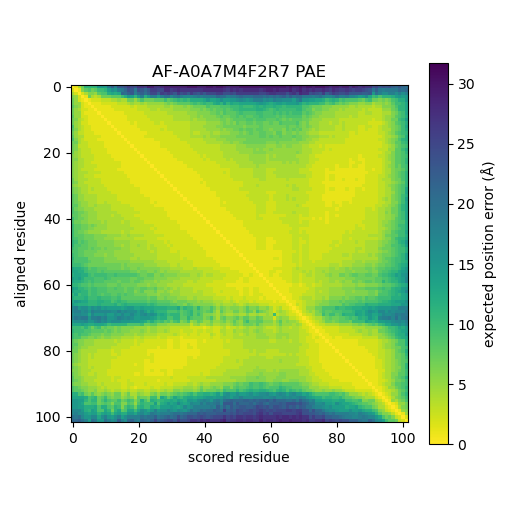.737 -1.536 1.00 98.38 82 LEU A O 1
ATOM 653 N N . LYS A 1 83 ? 7.705 -2.379 -0.277 1.00 98.50 83 LYS A N 1
ATOM 654 C CA . LYS A 1 83 ? 8.618 -3.414 -0.781 1.00 98.50 83 LYS A CA 1
ATOM 655 C C . LYS A 1 83 ? 8.397 -3.668 -2.274 1.00 98.50 83 LYS A C 1
ATOM 657 O O . LYS A 1 83 ? 9.370 -3.724 -3.019 1.00 98.50 83 LYS A O 1
ATOM 662 N N . ILE A 1 84 ? 7.146 -3.782 -2.716 1.00 98.44 84 ILE A N 1
ATOM 663 C CA . ILE A 1 84 ? 6.810 -3.979 -4.134 1.00 98.44 84 ILE A CA 1
ATOM 664 C C . ILE A 1 84 ? 7.281 -2.787 -4.974 1.00 98.44 84 ILE A C 1
ATOM 666 O O . ILE A 1 84 ? 7.942 -2.987 -5.989 1.00 98.44 84 ILE A O 1
ATOM 670 N N . ALA A 1 85 ? 7.011 -1.554 -4.539 1.00 98.38 85 ALA A N 1
ATOM 671 C CA . ALA A 1 85 ? 7.451 -0.344 -5.232 1.00 98.38 85 ALA A CA 1
ATOM 672 C C . ALA A 1 85 ? 8.982 -0.293 -5.386 1.00 98.38 85 ALA A C 1
ATOM 674 O O . ALA A 1 85 ? 9.498 0.028 -6.459 1.00 98.38 85 ALA A O 1
ATOM 675 N N . LYS A 1 86 ? 9.718 -0.685 -4.339 1.00 98.12 86 LYS A N 1
ATOM 676 C CA . LYS A 1 86 ? 11.179 -0.809 -4.385 1.00 98.12 86 LYS A CA 1
ATOM 677 C C . LYS A 1 86 ? 11.643 -1.850 -5.408 1.00 98.12 86 LYS A C 1
ATOM 679 O O . LYS A 1 86 ? 12.560 -1.564 -6.177 1.00 98.12 86 LYS A O 1
ATOM 684 N N . GLU A 1 87 ? 11.023 -3.028 -5.441 1.00 97.81 87 GLU A N 1
ATOM 685 C CA . GLU A 1 87 ? 11.373 -4.066 -6.420 1.00 97.81 87 GLU A CA 1
ATOM 686 C C . GLU A 1 87 ? 11.030 -3.646 -7.859 1.00 97.81 87 GLU A C 1
ATOM 688 O O . GLU A 1 87 ? 11.824 -3.901 -8.761 1.00 97.81 87 GLU A O 1
ATOM 693 N N . ILE A 1 88 ? 9.926 -2.919 -8.083 1.00 97.19 88 ILE A N 1
ATOM 694 C CA . ILE A 1 88 ? 9.585 -2.349 -9.400 1.00 97.19 88 ILE A CA 1
ATOM 695 C C . ILE A 1 88 ? 10.708 -1.435 -9.899 1.00 97.19 88 ILE A C 1
ATOM 697 O O . ILE A 1 88 ? 11.178 -1.610 -11.022 1.00 97.19 88 ILE A O 1
ATOM 701 N N . ARG A 1 89 ? 11.185 -0.499 -9.062 1.00 95.88 89 ARG A N 1
ATOM 702 C CA . ARG A 1 89 ? 12.299 0.390 -9.440 1.00 95.88 89 ARG A CA 1
ATOM 703 C C . ARG A 1 89 ? 13.570 -0.392 -9.753 1.00 95.88 89 ARG A C 1
ATOM 705 O O . ARG A 1 89 ? 14.265 -0.072 -10.709 1.00 95.88 89 ARG A O 1
ATOM 712 N N . LYS A 1 90 ? 13.868 -1.422 -8.959 1.00 95.06 90 LYS A N 1
ATOM 713 C CA . LYS A 1 90 ? 15.053 -2.262 -9.152 1.00 95.06 90 LYS A CA 1
ATOM 714 C C . LYS A 1 90 ? 15.018 -3.009 -10.487 1.00 95.06 90 LYS A C 1
ATOM 716 O O . LYS A 1 90 ? 16.044 -3.084 -11.149 1.00 95.06 90 LYS A O 1
ATOM 721 N N . ILE A 1 91 ? 13.866 -3.565 -10.862 1.00 93.56 91 ILE A N 1
ATOM 722 C CA . ILE A 1 91 ? 13.698 -4.316 -12.116 1.00 93.56 91 ILE A CA 1
ATOM 723 C C . ILE A 1 91 ? 13.736 -3.385 -13.325 1.00 93.56 91 ILE A C 1
ATOM 725 O O . ILE A 1 91 ? 14.302 -3.738 -14.355 1.00 93.56 91 ILE A O 1
ATOM 729 N N . ALA A 1 92 ? 13.110 -2.216 -13.213 1.00 92.56 92 ALA A N 1
ATOM 730 C CA . ALA A 1 92 ? 12.995 -1.300 -14.335 1.00 92.56 92 ALA A CA 1
ATOM 731 C C . ALA A 1 92 ? 14.246 -0.455 -14.581 1.00 92.56 92 ALA A C 1
ATOM 733 O O . ALA A 1 92 ? 14.353 0.148 -15.645 1.00 92.56 92 ALA A O 1
ATOM 734 N N . HIS A 1 93 ? 15.172 -0.399 -13.621 1.00 90.75 93 HIS A N 1
ATOM 735 C CA . HIS A 1 93 ? 16.415 0.330 -13.792 1.00 90.75 93 HIS A CA 1
ATOM 736 C C . HIS A 1 93 ? 17.290 -0.317 -14.864 1.00 90.75 93 HIS A C 1
ATOM 738 O O . HIS A 1 93 ? 17.608 -1.508 -14.799 1.00 90.75 93 HIS A O 1
ATOM 744 N N . VAL A 1 94 ? 17.716 0.492 -15.829 1.00 84.00 94 VAL A N 1
ATOM 745 C CA . VAL A 1 94 ? 18.550 0.041 -16.937 1.00 84.00 94 VAL A CA 1
ATOM 746 C C . VAL A 1 94 ? 19.916 0.699 -16.813 1.00 84.00 94 VAL A C 1
ATOM 748 O O . VAL A 1 94 ? 20.030 1.911 -16.996 1.00 84.00 94 VAL A O 1
ATOM 751 N N . PRO A 1 95 ? 20.980 -0.070 -16.522 1.00 81.44 95 PRO A N 1
ATOM 752 C CA . PRO A 1 95 ? 22.318 0.492 -16.493 1.00 81.44 95 PRO A CA 1
ATOM 753 C C . PRO A 1 95 ? 22.714 0.974 -17.891 1.00 81.44 95 PRO A C 1
ATOM 755 O O . PRO A 1 95 ? 22.309 0.400 -18.910 1.00 81.44 95 PRO A O 1
ATOM 758 N N . ILE A 1 96 ? 23.540 2.022 -17.919 1.00 74.62 96 ILE A N 1
ATOM 759 C CA . ILE A 1 96 ? 24.120 2.571 -19.146 1.00 74.62 96 ILE A CA 1
ATOM 760 C C . ILE A 1 96 ? 24.783 1.428 -19.920 1.00 74.62 96 ILE A C 1
ATOM 762 O O . ILE A 1 96 ? 25.689 0.766 -19.417 1.00 74.62 96 ILE A O 1
ATOM 766 N N . GLN A 1 97 ? 24.306 1.188 -21.140 1.00 70.81 97 GLN A N 1
ATOM 767 C CA . GLN A 1 97 ? 24.854 0.162 -22.018 1.00 70.81 97 GLN A CA 1
ATOM 768 C C . GLN A 1 97 ? 26.171 0.679 -22.606 1.00 70.81 97 GLN A C 1
ATOM 770 O O . GLN A 1 97 ? 26.168 1.596 -23.428 1.00 70.81 97 GLN A O 1
ATOM 775 N N . THR A 1 98 ? 27.298 0.114 -22.176 1.00 75.12 98 THR A N 1
ATOM 776 C CA . THR A 1 98 ? 28.615 0.371 -22.769 1.00 75.12 98 THR A CA 1
ATOM 777 C C . THR A 1 98 ? 28.920 -0.715 -23.792 1.00 75.12 98 THR A C 1
ATOM 779 O O . THR A 1 98 ? 28.982 -1.891 -23.441 1.00 75.12 98 THR A O 1
ATOM 782 N N . TRP A 1 99 ? 29.113 -0.331 -25.051 1.00 75.19 99 TRP A N 1
ATOM 783 C CA . TRP A 1 99 ? 29.566 -1.247 -26.097 1.00 75.19 99 TRP A CA 1
ATOM 784 C C . TRP A 1 99 ? 31.086 -1.144 -26.212 1.00 75.19 99 TRP A C 1
ATOM 786 O O . TRP A 1 99 ? 31.599 -0.045 -26.429 1.00 75.19 99 TRP A O 1
ATOM 796 N N . GLU A 1 100 ? 31.807 -2.259 -26.075 1.00 73.62 100 GLU A N 1
ATOM 797 C CA . GLU A 1 100 ? 33.223 -2.289 -26.448 1.00 73.62 100 GLU A CA 1
ATOM 798 C C . GLU A 1 100 ? 33.332 -2.285 -27.973 1.00 73.62 100 GLU A C 1
ATOM 800 O O . GLU A 1 100 ? 32.792 -3.156 -28.656 1.00 73.62 100 GLU A O 1
ATOM 805 N N . THR A 1 101 ? 34.002 -1.277 -28.524 1.00 66.38 101 THR A N 1
ATOM 806 C CA . THR A 1 101 ? 34.360 -1.248 -29.942 1.00 66.38 101 THR A CA 1
ATOM 807 C C . THR A 1 101 ? 35.554 -2.175 -30.149 1.00 66.38 101 THR A C 1
ATOM 809 O O . THR A 1 101 ? 36.678 -1.789 -29.831 1.00 66.38 101 THR A O 1
ATOM 812 N N . THR A 1 102 ? 35.299 -3.399 -30.614 1.00 50.16 102 THR A N 1
ATOM 813 C CA . THR A 1 102 ? 36.339 -4.313 -31.120 1.00 50.16 102 THR A CA 1
ATOM 814 C C . THR A 1 102 ? 36.641 -4.017 -32.582 1.00 50.16 102 THR A C 1
ATOM 816 O O . THR A 1 102 ? 35.674 -3.740 -33.330 1.00 50.16 102 THR A O 1
#

Solvent-accessible surface area (backbone atoms only — not comparable to full-atom values): 5879 Å² total; per-residue (Å²): 137,87,80,50,72,67,59,54,48,54,51,52,55,52,52,50,56,51,47,31,52,51,41,44,51,50,24,52,51,44,42,51,51,24,52,49,51,47,53,52,51,51,53,51,53,53,50,48,53,53,45,26,63,77,26,49,92,49,55,16,61,37,46,65,66,70,47,89,77,64,86,74,79,81,82,81,55,34,69,59,43,43,50,51,26,51,50,46,38,62,70,43,58,76,77,84,85,80,78,84,87,125

Organism: Crocodylus porosus (NCBI:txid8502)

InterPro domains:
  IPR018154 TLV/ENV coat polyprotein [PTHR10424] (12-88)

Secondary structure (DSSP, 8-state):
----HHHHHHHHHHHHHHHHHHHHHHHHHHHHHHHHHHHHHHHHHHHHHHHHHHTGGGTHHHHHTT-S----PPP--HHHHHHHHHHHHHHH-----PPP--

Radius of gyration: 25.02 Å; Cα contacts (8 Å, |Δi|>4): 58; chains: 1; bounding box: 63×17×72 Å

Nearest PDB structures (foldseek):
  4n21-assembly1_C  TM=8.984E-01  e=3.422E-03  CAS virus

Foldseek 3Di:
DDQDPVNVVVVVVVVLVVLLVVLLVVLVVLLVVLVVLVVVLVVVVVVQVVQQVVCVVCNGPCSVVVPPPPPDDDDNCNVVSNVVSVVSNVVSDDPDDDDDDD